Protein AF-A0A1J4JRT0-F1 (afdb_monomer_lite)

Radius of gyration: 19.5 Å; chains: 1; bounding box: 43×26×60 Å

Secondary structure (DSSP, 8-state):
-HHHHHHTT-HHHHHHHHHTT----TTHHHHHHHHT-HHHHHHHHTSTT---TTHHHHHHHTT-HHHHHHHHHHTTT---TTHHHHHHHTT-HHHHHHHHHHHHHSHHHHHHHHHHHHHTTTTTHHHHHHHHHHHTT-HHHHHHHHHTTTTS-TT---TTHHHHHHTT--

Structure (mmCIF, N/CA/C/O backbone):
data_AF-A0A1J4JRT0-F1
#
_entry.id   AF-A0A1J4JRT0-F1
#
loop_
_atom_site.group_PDB
_atom_site.id
_atom_site.type_symbol
_atom_site.label_atom_id
_atom_site.label_alt_id
_atom_site.label_comp_id
_atom_site.label_asym_id
_atom_site.label_entity_id
_atom_site.label_seq_id
_atom_site.pdbx_PDB_ins_code
_atom_site.Cartn_x
_atom_site.Cartn_y
_atom_site.Cartn_z
_atom_site.occupancy
_atom_site.B_iso_or_equiv
_atom_site.auth_seq_id
_atom_site.auth_comp_id
_atom_site.auth_asym_id
_atom_site.auth_atom_id
_atom_site.pdbx_PDB_model_num
ATOM 1 N N . MET A 1 1 ? -19.540 -7.928 8.226 1.00 87.88 1 MET A N 1
ATOM 2 C CA . MET A 1 1 ? -20.311 -6.649 8.243 1.00 87.88 1 MET A CA 1
ATOM 3 C C . MET A 1 1 ? -19.375 -5.465 8.417 1.00 87.88 1 MET A C 1
ATOM 5 O O . MET A 1 1 ? -19.475 -4.514 7.651 1.00 87.88 1 MET A O 1
ATOM 9 N N . ILE A 1 2 ? -18.445 -5.535 9.372 1.00 96.19 2 ILE A N 1
ATOM 10 C CA . ILE A 1 2 ? -17.423 -4.501 9.560 1.00 96.19 2 ILE A CA 1
ATOM 11 C C . ILE A 1 2 ? -16.468 -4.390 8.363 1.00 96.19 2 ILE A C 1
ATOM 13 O O . ILE A 1 2 ? -16.067 -3.291 8.002 1.00 96.19 2 ILE A O 1
ATOM 17 N N . GLU A 1 3 ? -16.203 -5.496 7.667 1.00 96.06 3 GLU A N 1
ATOM 18 C CA . GLU A 1 3 ? -15.418 -5.525 6.430 1.00 96.06 3 GLU A CA 1
ATOM 19 C C . GLU A 1 3 ? -16.103 -4.751 5.303 1.00 96.06 3 GLU A C 1
ATOM 21 O O . GLU A 1 3 ? -15.441 -4.034 4.569 1.00 96.06 3 GLU A O 1
ATOM 26 N N . TYR A 1 4 ? -17.432 -4.829 5.189 1.00 96.19 4 TYR A N 1
ATOM 27 C CA . TYR A 1 4 ? -18.165 -4.019 4.213 1.00 96.19 4 TYR A CA 1
ATOM 28 C C . TYR A 1 4 ? -18.082 -2.534 4.561 1.00 96.19 4 TYR A C 1
ATOM 30 O O . TYR A 1 4 ? -17.840 -1.716 3.680 1.00 96.19 4 TYR A O 1
ATOM 38 N N . ALA A 1 5 ? -18.225 -2.181 5.842 1.00 97.44 5 ALA A N 1
ATOM 39 C CA . ALA A 1 5 ? -18.045 -0.800 6.275 1.00 97.44 5 ALA A CA 1
ATOM 40 C C . ALA A 1 5 ? -16.628 -0.291 5.954 1.00 97.44 5 ALA A C 1
ATOM 42 O O . ALA A 1 5 ? -16.490 0.827 5.466 1.00 97.44 5 ALA A O 1
ATOM 43 N N . ALA A 1 6 ? -15.601 -1.124 6.151 1.00 97.81 6 ALA A N 1
ATOM 44 C CA . ALA A 1 6 ? -14.224 -0.815 5.777 1.00 97.81 6 ALA A CA 1
ATOM 45 C C .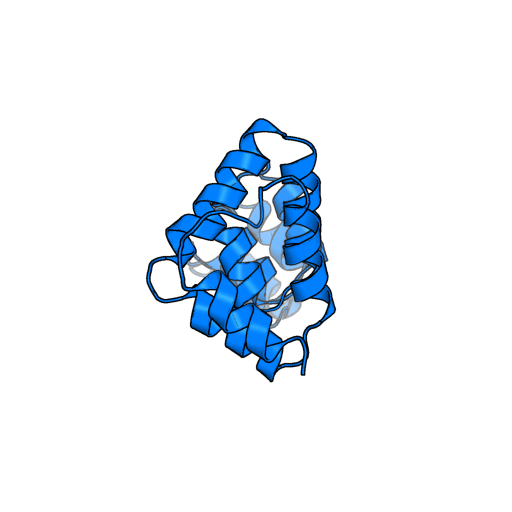 ALA A 1 6 ? -14.057 -0.643 4.259 1.00 97.81 6 ALA A C 1
ATOM 47 O O . ALA A 1 6 ? -13.533 0.376 3.818 1.00 97.81 6 ALA A O 1
ATOM 48 N N . PHE A 1 7 ? -14.563 -1.590 3.464 1.00 97.75 7 PHE A N 1
ATOM 49 C CA . PHE A 1 7 ? -14.465 -1.581 2.002 1.00 97.75 7 PHE A CA 1
ATOM 50 C C . PHE A 1 7 ? -15.148 -0.368 1.368 1.00 97.75 7 PHE A C 1
ATOM 52 O O . PHE A 1 7 ? -14.639 0.207 0.416 1.00 97.75 7 PHE A O 1
ATOM 59 N N . TYR A 1 8 ? -16.299 0.043 1.897 1.00 97.62 8 TYR A N 1
ATOM 60 C CA . TYR A 1 8 ? -17.010 1.227 1.414 1.00 97.62 8 TYR A CA 1
ATOM 61 C C . TYR A 1 8 ? -16.541 2.528 2.083 1.00 97.62 8 TYR A C 1
ATOM 63 O O . TYR A 1 8 ? -17.127 3.580 1.838 1.00 97.62 8 TYR A O 1
ATOM 71 N N . GLY A 1 9 ? -15.527 2.483 2.956 1.00 97.00 9 GLY A N 1
ATOM 72 C CA . GLY A 1 9 ? -15.027 3.662 3.667 1.00 97.00 9 GLY A CA 1
ATOM 73 C C . GLY A 1 9 ? -16.050 4.304 4.616 1.00 97.00 9 GLY A C 1
ATOM 74 O O . GLY A 1 9 ? -15.932 5.484 4.949 1.00 97.00 9 GLY A O 1
ATOM 75 N N . SER A 1 10 ? -17.067 3.552 5.051 1.00 97.75 10 SER A N 1
ATOM 76 C CA . SER A 1 10 ? -18.156 4.031 5.905 1.00 97.75 10 SER A CA 1
ATOM 77 C C . SER A 1 10 ? -17.707 4.136 7.362 1.00 97.75 10 SER A C 1
ATOM 79 O O . SER A 1 10 ? -17.982 3.269 8.195 1.00 97.75 10 SER A O 1
ATOM 81 N N . ILE A 1 11 ? -17.002 5.222 7.676 1.00 98.06 11 ILE A N 1
ATOM 82 C CA . ILE A 1 11 ? -16.363 5.428 8.980 1.00 98.06 11 ILE A CA 1
ATOM 83 C C . ILE A 1 11 ? -17.338 5.360 10.164 1.00 98.06 11 ILE A C 1
ATOM 85 O O . ILE A 1 11 ? -17.006 4.776 11.190 1.00 98.06 11 ILE A O 1
ATOM 89 N N . ASN A 1 12 ? -18.557 5.890 10.034 1.00 98.06 12 ASN A N 1
ATOM 90 C CA . ASN A 1 12 ? -19.529 5.900 11.135 1.00 98.06 12 ASN A CA 1
ATOM 91 C C . ASN A 1 12 ? -20.026 4.487 11.473 1.00 98.06 12 ASN A C 1
ATOM 93 O O . ASN A 1 12 ? -20.074 4.109 12.644 1.00 98.06 12 ASN A O 1
ATOM 97 N N . ILE A 1 13 ? -20.346 3.687 10.449 1.00 97.69 13 ILE A N 1
ATOM 98 C CA . ILE A 1 13 ? -20.752 2.287 10.629 1.00 97.69 13 ILE A CA 1
ATOM 99 C C . ILE A 1 13 ? -19.565 1.473 11.146 1.00 97.69 13 ILE A C 1
ATOM 101 O O . ILE A 1 13 ? -19.722 0.668 12.064 1.00 97.69 13 ILE A O 1
ATOM 105 N N . PHE A 1 14 ? -18.370 1.716 10.602 1.00 97.88 14 PHE A N 1
ATOM 106 C CA . PHE A 1 14 ? -17.152 1.053 11.047 1.00 97.88 14 PHE A CA 1
ATOM 107 C C . PHE A 1 14 ? -16.885 1.320 12.531 1.00 97.88 14 PHE A C 1
ATOM 109 O O . PHE A 1 14 ? -16.751 0.366 13.286 1.00 97.88 14 PHE A O 1
ATOM 116 N N . LYS A 1 15 ? -16.893 2.586 12.974 1.00 97.81 15 LYS A N 1
ATOM 117 C CA . LYS A 1 15 ? -16.716 2.973 14.385 1.00 97.81 15 LYS A CA 1
ATOM 118 C C . LYS A 1 15 ? -17.757 2.329 15.294 1.00 97.81 15 LYS A C 1
ATOM 120 O O . LYS A 1 15 ? -17.391 1.800 16.339 1.00 97.81 15 LYS A O 1
ATOM 125 N N . PHE A 1 16 ? -19.032 2.335 14.895 1.00 97.56 16 PHE A N 1
ATOM 126 C CA . PHE A 1 16 ? -20.091 1.678 15.662 1.00 97.56 16 PHE A CA 1
ATOM 127 C C . PHE A 1 16 ? -19.792 0.186 15.862 1.00 97.56 16 PHE A C 1
ATOM 129 O O . PHE A 1 16 ? -19.818 -0.302 16.988 1.00 97.56 16 PHE A O 1
ATOM 136 N N . LEU A 1 17 ? -19.446 -0.537 14.794 1.00 96.56 17 LEU A N 1
ATOM 137 C CA . LEU A 1 17 ? -19.114 -1.963 14.875 1.00 96.56 17 LEU A CA 1
ATOM 138 C C . LEU A 1 17 ? -17.812 -2.211 15.655 1.00 96.56 17 LEU A C 1
ATOM 140 O O . LEU A 1 17 ? -17.743 -3.143 16.455 1.00 96.56 17 LEU A O 1
ATOM 144 N N . TRP A 1 18 ? -16.805 -1.359 15.461 1.00 94.94 18 TRP A N 1
ATOM 145 C CA . TRP A 1 18 ? -15.501 -1.429 16.121 1.00 94.94 18 TRP A CA 1
ATOM 146 C C . TRP A 1 18 ? -15.620 -1.286 17.642 1.00 94.94 18 TRP A C 1
ATOM 148 O O . TRP A 1 18 ? -15.086 -2.112 18.378 1.00 94.94 18 TRP A O 1
ATOM 158 N N . LEU A 1 19 ? -16.387 -0.298 18.119 1.00 95.25 19 LEU A N 1
ATOM 159 C CA . LEU A 1 19 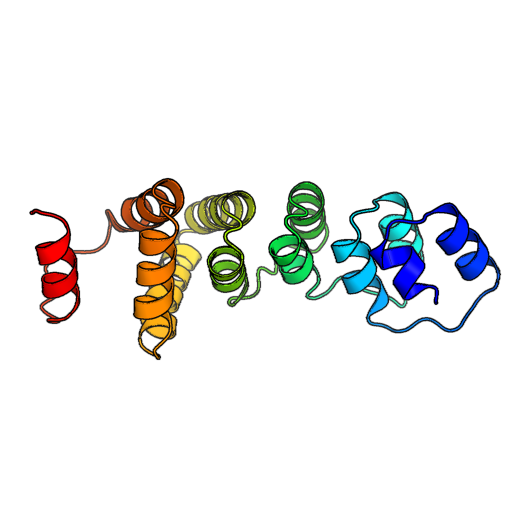? -16.635 -0.073 19.550 1.00 95.25 19 LEU A CA 1
ATOM 160 C C . LEU A 1 19 ? -17.433 -1.208 20.205 1.00 95.25 19 LEU A C 1
ATOM 162 O O . LEU A 1 19 ? -17.266 -1.471 21.393 1.00 95.25 19 LEU A O 1
ATOM 166 N N . ASN A 1 20 ? -18.266 -1.908 19.433 1.00 95.50 20 ASN A N 1
ATOM 167 C CA . ASN A 1 20 ? -19.022 -3.068 19.906 1.00 95.50 20 ASN A CA 1
ATOM 168 C C . ASN A 1 20 ? -18.203 -4.375 19.906 1.00 95.50 20 ASN A C 1
ATOM 170 O O . ASN A 1 20 ? -18.770 -5.440 20.140 1.00 95.50 20 ASN A O 1
ATOM 174 N N . ASN A 1 21 ? -16.885 -4.321 19.664 1.00 90.75 21 ASN A N 1
ATOM 175 C CA . ASN A 1 21 ? -15.975 -5.474 19.699 1.00 90.75 21 ASN A CA 1
ATOM 176 C C . ASN A 1 21 ? -16.456 -6.669 18.859 1.00 90.75 21 ASN A C 1
ATOM 178 O O . ASN A 1 21 ? -16.284 -7.826 19.249 1.00 90.75 21 ASN A O 1
ATOM 182 N N . VAL A 1 22 ? -17.063 -6.397 17.699 1.00 93.88 22 VAL A N 1
ATOM 183 C CA . VAL A 1 22 ? -17.479 -7.468 16.789 1.00 93.88 22 VAL A CA 1
ATOM 184 C C . VAL A 1 22 ? -16.274 -8.310 16.371 1.00 93.88 22 VAL A C 1
ATOM 186 O O . VAL A 1 22 ? -15.138 -7.829 16.319 1.00 93.88 22 VAL A O 1
ATOM 189 N N . GLN A 1 23 ? -16.520 -9.577 16.047 1.00 91.00 23 GLN A N 1
ATOM 190 C CA . GLN A 1 23 ? -15.475 -10.445 15.526 1.00 91.00 23 GLN A CA 1
ATOM 191 C C . GLN A 1 23 ? -14.909 -9.853 14.227 1.00 91.00 23 GLN A C 1
ATOM 193 O O . GLN A 1 23 ? -15.656 -9.544 13.299 1.00 91.00 23 GLN A O 1
ATOM 198 N N . ILE A 1 24 ? -13.586 -9.701 14.178 1.00 90.88 24 ILE A N 1
ATOM 199 C CA . ILE A 1 24 ? -12.857 -9.181 13.020 1.00 90.88 24 ILE A CA 1
ATOM 200 C C . ILE A 1 24 ? -11.991 -10.275 12.405 1.00 90.88 24 ILE A C 1
ATOM 202 O O . ILE A 1 24 ? -11.384 -11.081 13.111 1.00 90.88 24 ILE A O 1
ATOM 206 N N . ASN A 1 25 ? -11.923 -10.286 11.078 1.00 89.81 25 ASN A N 1
ATOM 207 C CA . ASN A 1 25 ? -11.018 -11.144 10.324 1.00 89.81 25 ASN A CA 1
ATOM 208 C C . ASN A 1 25 ? -9.623 -10.498 10.227 1.00 89.81 25 ASN A C 1
ATOM 210 O O . ASN A 1 25 ? -9.511 -9.280 10.094 1.00 89.81 25 ASN A O 1
ATOM 214 N N . THR A 1 26 ? -8.559 -11.302 10.206 1.00 90.19 26 THR A N 1
ATOM 215 C CA . THR A 1 26 ? -7.184 -10.834 9.954 1.00 90.19 26 THR A CA 1
ATOM 216 C C . THR A 1 26 ? -7.007 -10.173 8.585 1.00 90.19 26 THR A C 1
ATOM 218 O O . THR A 1 26 ? -6.068 -9.414 8.394 1.00 90.19 26 THR A O 1
ATOM 221 N N . ARG A 1 27 ? -7.929 -10.391 7.637 1.00 91.75 27 ARG A N 1
ATOM 222 C CA . ARG A 1 27 ? -7.957 -9.722 6.324 1.00 91.75 27 ARG A CA 1
ATOM 223 C C . ARG A 1 27 ? -8.485 -8.286 6.351 1.00 91.75 27 ARG A C 1
ATOM 225 O O . ARG A 1 27 ? -8.444 -7.624 5.316 1.00 91.75 27 ARG A O 1
ATOM 232 N N . ILE A 1 28 ? -8.989 -7.794 7.486 1.00 95.81 28 ILE A N 1
ATOM 233 C CA . ILE A 1 28 ? -9.567 -6.446 7.576 1.00 95.81 28 ILE A CA 1
ATOM 234 C C . ILE A 1 28 ? -8.621 -5.306 7.141 1.00 95.81 28 ILE A C 1
ATOM 236 O O . ILE A 1 28 ? -9.136 -4.378 6.517 1.00 95.81 28 ILE A O 1
ATOM 240 N N . PRO A 1 29 ? -7.282 -5.368 7.342 1.00 95.88 29 PRO A N 1
ATOM 241 C CA . PRO A 1 29 ? -6.363 -4.340 6.848 1.00 95.88 29 PRO A CA 1
ATOM 242 C C . PRO A 1 29 ? -6.417 -4.215 5.321 1.00 95.88 29 PRO A C 1
ATOM 244 O O . PRO A 1 29 ? -6.670 -3.132 4.804 1.00 95.88 29 PRO A O 1
ATOM 247 N N . ASN A 1 30 ? -6.330 -5.336 4.592 1.00 95.06 30 ASN A N 1
ATOM 248 C CA . ASN A 1 30 ? -6.457 -5.356 3.130 1.00 95.06 30 ASN A CA 1
ATOM 249 C C . ASN A 1 30 ? -7.783 -4.739 2.659 1.00 95.06 30 ASN A C 1
ATOM 251 O O . ASN A 1 30 ? -7.816 -3.936 1.729 1.00 95.06 30 ASN A O 1
ATOM 255 N N . VAL A 1 31 ? -8.887 -5.085 3.323 1.00 97.00 31 VAL A N 1
ATOM 256 C CA . VAL A 1 31 ? -10.213 -4.565 2.963 1.00 97.00 31 VAL A CA 1
ATOM 257 C C . VAL A 1 31 ? -10.321 -3.057 3.221 1.00 97.00 31 VAL A C 1
ATOM 259 O O . VAL A 1 31 ? -10.896 -2.336 2.407 1.00 97.00 31 VAL A O 1
ATOM 262 N N . ALA A 1 32 ? -9.747 -2.566 4.320 1.00 97.69 32 ALA A N 1
ATOM 263 C CA . ALA A 1 32 ? -9.707 -1.140 4.630 1.00 97.69 32 ALA A CA 1
ATOM 264 C C . ALA A 1 32 ? -8.837 -0.352 3.643 1.00 97.69 32 ALA A C 1
ATOM 266 O O . ALA A 1 32 ? -9.242 0.726 3.210 1.00 97.69 32 ALA A O 1
ATOM 267 N N . ILE A 1 33 ? -7.695 -0.914 3.229 1.00 97.62 33 ILE A N 1
ATOM 268 C CA . ILE A 1 33 ? -6.853 -0.330 2.181 1.00 97.62 33 ILE A CA 1
ATOM 269 C C . ILE A 1 33 ? -7.626 -0.230 0.867 1.00 97.62 33 ILE A C 1
ATOM 271 O O . ILE A 1 33 ? -7.655 0.846 0.281 1.00 97.62 33 ILE A O 1
ATOM 275 N N . ALA A 1 34 ? -8.331 -1.283 0.440 1.00 97.44 34 ALA A N 1
ATOM 276 C CA . ALA A 1 34 ? -9.181 -1.220 -0.753 1.00 97.44 34 ALA A CA 1
ATOM 277 C C . ALA A 1 34 ? -10.233 -0.091 -0.662 1.00 97.44 34 ALA A C 1
ATOM 279 O O . ALA A 1 34 ? -10.452 0.655 -1.626 1.00 97.44 34 ALA A O 1
ATOM 280 N N . GLY A 1 35 ? -10.838 0.083 0.518 1.00 97.62 35 GLY A N 1
ATOM 281 C CA . GLY A 1 35 ? -11.816 1.141 0.771 1.00 97.62 35 GLY A CA 1
ATOM 282 C C . GLY A 1 35 ? -11.244 2.556 0.825 1.00 97.62 35 GLY A C 1
ATOM 283 O O . GLY A 1 35 ? -11.948 3.507 0.492 1.00 97.62 35 GLY A O 1
ATOM 284 N N . GLY A 1 36 ? -9.962 2.709 1.153 1.00 97.38 36 GLY A N 1
ATOM 285 C CA . GLY A 1 36 ? -9.243 3.973 1.003 1.00 97.38 36 GLY A CA 1
ATOM 286 C C . GLY A 1 36 ? -9.493 5.012 2.101 1.00 97.38 36 GLY A C 1
ATOM 287 O O . GLY A 1 36 ? -9.166 6.179 1.905 1.00 97.38 36 GLY A O 1
ATOM 288 N N . ASN A 1 37 ? -10.092 4.638 3.236 1.00 98.12 37 ASN A N 1
ATOM 289 C CA . ASN A 1 37 ? -10.374 5.576 4.327 1.00 98.12 37 ASN A CA 1
ATOM 290 C C . ASN A 1 37 ? -9.250 5.556 5.381 1.00 98.12 37 ASN A C 1
ATOM 292 O O . ASN A 1 37 ? -9.150 4.610 6.162 1.00 98.12 37 ASN A O 1
ATOM 296 N N . TYR A 1 38 ? -8.446 6.624 5.431 1.00 96.50 38 TYR A N 1
ATOM 297 C CA . TYR A 1 38 ? -7.324 6.782 6.371 1.00 96.50 38 TYR A CA 1
ATOM 298 C C . TYR A 1 38 ? -7.717 6.632 7.840 1.00 96.50 38 TYR A C 1
ATOM 300 O O . TYR A 1 38 ? -6.989 6.029 8.622 1.00 96.50 38 TYR A O 1
ATOM 308 N N . GLU A 1 39 ? -8.882 7.140 8.233 1.00 97.38 39 GLU A N 1
ATOM 309 C CA . GLU A 1 39 ? -9.316 7.047 9.623 1.00 97.38 39 GLU A CA 1
ATOM 310 C C . GLU A 1 39 ? -9.629 5.596 10.015 1.00 97.38 39 GLU A C 1
ATOM 312 O O . GLU A 1 39 ? -9.258 5.153 11.100 1.00 97.38 39 GLU A O 1
ATOM 317 N N . ILE A 1 40 ? -10.244 4.821 9.113 1.00 97.75 40 ILE A N 1
ATOM 318 C CA . ILE A 1 40 ? -10.444 3.376 9.310 1.00 97.75 40 ILE A CA 1
ATOM 319 C C . ILE A 1 40 ? -9.094 2.658 9.425 1.00 97.75 40 ILE A C 1
ATOM 321 O O . ILE A 1 40 ? -8.940 1.776 10.268 1.00 97.75 40 ILE A O 1
ATOM 325 N N . ILE A 1 41 ? -8.117 3.041 8.606 1.00 96.88 41 ILE A N 1
ATOM 326 C CA . ILE A 1 41 ? -6.779 2.441 8.597 1.00 96.88 41 ILE A CA 1
ATOM 327 C C . ILE A 1 41 ? -6.076 2.684 9.931 1.00 96.88 41 ILE A C 1
ATOM 329 O O . ILE A 1 41 ? -5.691 1.719 10.585 1.00 96.88 41 ILE A O 1
ATOM 333 N N . HIS A 1 42 ? -6.036 3.926 10.413 1.00 95.00 42 HIS A N 1
ATOM 334 C CA . HIS A 1 42 ? -5.433 4.247 11.709 1.00 95.00 42 HIS A CA 1
ATOM 335 C C . HIS A 1 42 ? -6.166 3.600 12.894 1.00 95.00 42 HIS A C 1
ATOM 337 O O . HIS A 1 42 ? -5.537 3.187 13.872 1.00 95.00 42 HIS A O 1
ATOM 343 N N . LEU A 1 43 ? -7.496 3.448 12.818 1.00 96.12 43 LEU A N 1
ATOM 344 C CA . LEU A 1 43 ? -8.245 2.676 13.815 1.00 96.12 43 LEU A CA 1
ATOM 345 C C . LEU A 1 43 ? -7.790 1.212 13.845 1.00 96.12 43 LEU A C 1
ATOM 347 O O . LEU A 1 43 ? -7.597 0.658 14.927 1.00 96.12 43 LEU A O 1
ATOM 351 N N . ILE A 1 44 ? -7.585 0.594 12.681 1.00 95.31 44 ILE A N 1
ATOM 352 C CA . ILE A 1 44 ? -7.088 -0.783 12.576 1.00 95.31 44 ILE A CA 1
ATOM 353 C C . ILE A 1 44 ? -5.647 -0.886 13.095 1.00 95.31 44 ILE A C 1
ATOM 355 O O . ILE A 1 44 ? -5.366 -1.788 13.883 1.00 95.31 44 ILE A O 1
ATOM 359 N N . GLU A 1 45 ? -4.768 0.052 12.734 1.00 92.62 45 GLU A N 1
ATOM 360 C CA . GLU A 1 45 ? -3.365 0.109 13.183 1.00 92.62 45 GLU A CA 1
ATOM 361 C C . GLU A 1 45 ? -3.223 0.228 14.699 1.00 92.62 45 GLU A C 1
ATOM 363 O O . GLU A 1 45 ? -2.312 -0.353 15.289 1.00 92.62 45 GLU A O 1
ATOM 368 N N . SER A 1 46 ? -4.158 0.918 15.360 1.00 91.94 46 SER A N 1
ATOM 369 C CA . SER A 1 46 ? -4.170 1.008 16.825 1.00 91.94 46 SER A CA 1
ATOM 370 C C . SER A 1 46 ? -4.268 -0.367 17.513 1.00 91.94 46 SER A C 1
ATOM 372 O O . SER A 1 46 ? -3.895 -0.518 18.682 1.00 91.94 46 SER A O 1
ATOM 374 N N . LYS A 1 47 ? -4.726 -1.401 16.791 1.00 90.12 47 LYS A N 1
ATOM 375 C CA . LYS A 1 47 ? -4.842 -2.774 17.279 1.00 90.12 47 LYS A CA 1
ATOM 376 C C . LYS A 1 47 ? -3.615 -3.603 16.887 1.00 90.12 47 LYS A C 1
ATOM 378 O O . LYS A 1 47 ? -3.585 -4.232 15.836 1.00 90.12 47 LYS A O 1
ATOM 383 N N . LYS A 1 48 ? -2.656 -3.717 17.815 1.00 82.50 48 LYS A N 1
ATOM 384 C CA . LYS A 1 48 ? -1.350 -4.405 17.646 1.00 82.50 48 LYS A CA 1
ATOM 385 C C . LYS A 1 48 ? -1.383 -5.847 17.109 1.00 82.50 48 LYS A C 1
ATOM 387 O O . LYS A 1 48 ? -0.348 -6.362 16.710 1.00 82.50 48 LYS A O 1
ATOM 392 N N . THR A 1 49 ? -2.525 -6.532 17.158 1.00 86.00 49 THR A N 1
ATOM 393 C CA . THR A 1 49 ? -2.674 -7.909 16.654 1.00 86.00 49 THR A CA 1
ATOM 394 C C . THR A 1 49 ? -2.901 -7.982 15.142 1.00 86.00 49 THR A C 1
ATOM 396 O O . THR A 1 49 ? -3.033 -9.081 14.611 1.00 86.00 49 THR A O 1
ATOM 399 N N . LEU A 1 50 ? -3.042 -6.842 14.465 1.00 89.56 50 LEU A N 1
ATOM 400 C CA . LEU A 1 50 ? -3.239 -6.743 13.023 1.00 89.56 50 LEU A CA 1
ATOM 401 C C . LEU A 1 50 ? -2.012 -6.077 12.401 1.00 89.56 50 LEU A C 1
ATOM 403 O O . LEU A 1 50 ? -1.473 -5.131 12.968 1.00 89.56 50 LEU A O 1
ATOM 407 N N . ASN A 1 51 ? -1.592 -6.567 11.239 1.00 87.56 51 ASN A N 1
ATOM 408 C CA . ASN A 1 51 ? -0.506 -5.996 10.453 1.00 87.56 51 ASN A CA 1
ATOM 409 C C . ASN A 1 51 ? -0.983 -5.690 9.029 1.00 87.56 51 ASN A C 1
ATOM 411 O O . ASN A 1 51 ? -2.011 -6.195 8.573 1.00 87.56 51 ASN A O 1
ATOM 415 N N . PHE A 1 52 ? -0.235 -4.835 8.339 1.00 90.88 52 PHE A N 1
ATOM 416 C CA . PHE A 1 52 ? -0.526 -4.422 6.966 1.00 90.88 52 PHE A CA 1
ATOM 417 C C . PHE A 1 52 ? 0.341 -5.165 5.940 1.00 90.88 52 PHE A C 1
ATOM 419 O O . PHE A 1 52 ? 0.442 -4.756 4.782 1.00 90.88 52 PHE A O 1
ATOM 426 N N . ASP A 1 53 ? 0.922 -6.297 6.337 1.00 84.75 53 ASP A N 1
ATOM 427 C CA . ASP A 1 53 ? 1.754 -7.128 5.474 1.00 84.75 53 ASP A CA 1
ATOM 428 C C . ASP A 1 53 ? 0.966 -7.550 4.223 1.00 84.75 53 ASP A C 1
ATOM 430 O O . ASP A 1 53 ? -0.184 -7.999 4.289 1.00 84.75 53 ASP A O 1
ATOM 434 N N . GLY A 1 54 ? 1.572 -7.357 3.051 1.00 82.44 54 GLY A N 1
ATOM 435 C CA . GLY A 1 54 ? 0.939 -7.646 1.762 1.00 82.44 54 GLY A CA 1
ATOM 436 C C . GLY A 1 54 ? -0.198 -6.695 1.361 1.00 82.44 54 GLY A C 1
ATOM 437 O O . GLY A 1 54 ? -0.817 -6.908 0.320 1.00 82.44 54 GLY A O 1
ATOM 438 N N . CYS A 1 55 ? -0.477 -5.632 2.127 1.00 91.75 55 CYS A N 1
ATOM 439 C CA . CYS A 1 55 ? -1.510 -4.659 1.762 1.00 91.75 55 CYS A CA 1
ATOM 440 C C . CYS A 1 55 ? -1.081 -3.695 0.647 1.00 91.75 55 CYS A C 1
ATOM 442 O O . CYS A 1 55 ? -1.942 -3.064 0.030 1.00 91.75 55 CYS A O 1
ATOM 444 N N . LEU A 1 56 ? 0.222 -3.610 0.353 1.00 91.56 56 LEU A N 1
ATOM 445 C CA . LEU A 1 56 ? 0.766 -2.761 -0.708 1.00 91.56 56 LEU A CA 1
ATOM 446 C C . LEU A 1 56 ? 0.157 -3.114 -2.075 1.00 91.56 56 LEU A C 1
ATOM 448 O O . LEU A 1 56 ? -0.351 -2.234 -2.764 1.00 91.56 56 LEU A O 1
ATOM 452 N N . ASP A 1 57 ? 0.092 -4.405 -2.417 1.00 92.00 57 ASP A N 1
ATOM 453 C CA . ASP A 1 57 ? -0.543 -4.878 -3.656 1.00 92.00 57 ASP A CA 1
ATOM 454 C C . ASP A 1 57 ? -2.030 -4.500 -3.709 1.00 92.00 57 ASP A C 1
ATOM 456 O O . ASP A 1 57 ? -2.556 -4.182 -4.772 1.00 92.00 57 ASP A O 1
ATOM 460 N N . THR A 1 58 ? -2.727 -4.495 -2.571 1.00 94.69 58 THR A N 1
ATOM 461 C CA . THR A 1 58 ? -4.132 -4.068 -2.520 1.00 94.69 58 THR A CA 1
ATOM 462 C C . THR A 1 58 ? -4.272 -2.571 -2.788 1.00 94.69 58 THR A C 1
ATOM 464 O O . THR A 1 58 ? -5.166 -2.173 -3.535 1.00 94.69 58 THR A O 1
ATOM 467 N N . ALA A 1 59 ? -3.369 -1.738 -2.263 1.00 95.75 59 ALA A N 1
ATOM 468 C CA . ALA A 1 59 ? -3.343 -0.313 -2.593 1.00 95.75 59 ALA A CA 1
ATOM 469 C C . ALA A 1 59 ? -3.111 -0.091 -4.097 1.00 95.75 59 ALA A C 1
ATOM 471 O O . ALA A 1 59 ? -3.804 0.724 -4.708 1.00 95.75 59 ALA A O 1
ATOM 472 N N . VAL A 1 60 ? -2.211 -0.874 -4.708 1.00 94.44 60 VAL A N 1
ATOM 473 C CA . VAL A 1 60 ? -1.955 -0.848 -6.156 1.00 94.44 60 VAL A CA 1
ATOM 474 C C . VAL A 1 60 ? -3.220 -1.191 -6.945 1.00 94.44 60 VAL A C 1
ATOM 476 O O . VAL A 1 60 ? -3.633 -0.394 -7.788 1.00 94.44 60 VAL A O 1
ATOM 479 N N . LYS A 1 61 ? -3.860 -2.327 -6.634 1.00 94.94 61 LYS A N 1
ATOM 480 C CA . LYS A 1 61 ? -5.056 -2.844 -7.329 1.00 94.94 61 LYS A CA 1
ATOM 481 C C . LYS A 1 61 ? -6.239 -1.881 -7.305 1.00 94.94 61 LYS A C 1
ATOM 483 O O . LYS A 1 61 ? -6.988 -1.798 -8.271 1.00 94.94 61 LYS A O 1
ATOM 488 N N . PHE A 1 62 ? -6.414 -1.166 -6.194 1.00 96.62 62 PHE A N 1
ATOM 489 C CA . PHE A 1 62 ? -7.507 -0.210 -6.000 1.00 96.62 62 PHE A CA 1
ATOM 490 C C . PHE A 1 62 ? -7.105 1.243 -6.300 1.00 96.62 62 PHE A C 1
ATOM 492 O O . PHE A 1 62 ? -7.865 2.157 -5.982 1.00 96.62 62 PHE A O 1
ATOM 499 N N . HIS A 1 63 ? -5.926 1.471 -6.894 1.00 95.88 63 HIS A N 1
ATOM 500 C CA . HIS A 1 63 ? -5.390 2.802 -7.212 1.00 95.88 63 HIS A CA 1
ATOM 501 C C . HIS A 1 63 ? -5.371 3.772 -6.023 1.00 95.88 63 HIS A C 1
ATOM 503 O O . HIS A 1 63 ? -5.563 4.981 -6.166 1.00 95.88 63 HIS A O 1
ATOM 509 N N . ARG A 1 64 ? -5.131 3.253 -4.817 1.00 97.12 64 ARG A N 1
ATOM 510 C CA . ARG A 1 64 ? -5.011 4.056 -3.597 1.00 97.12 64 ARG A CA 1
ATOM 511 C C . ARG A 1 64 ? -3.590 4.576 -3.472 1.00 97.12 64 ARG A C 1
ATOM 513 O O . ARG A 1 64 ? -2.851 4.155 -2.595 1.00 97.12 64 ARG A O 1
ATOM 520 N N . ASN A 1 65 ? -3.213 5.460 -4.384 1.00 95.50 65 ASN A N 1
ATOM 521 C CA . ASN A 1 65 ? -1.845 5.951 -4.542 1.00 95.50 65 ASN A CA 1
ATOM 522 C C . ASN A 1 65 ? -1.284 6.595 -3.266 1.00 95.50 65 ASN A C 1
ATOM 524 O O . ASN A 1 65 ? -0.152 6.308 -2.893 1.00 95.50 65 ASN A O 1
ATOM 528 N N . ASP A 1 66 ? -2.097 7.367 -2.547 1.00 95.12 66 ASP A N 1
ATOM 529 C CA . ASP A 1 66 ? -1.680 7.973 -1.278 1.00 95.12 66 ASP A CA 1
ATOM 530 C C . ASP A 1 66 ? -1.396 6.900 -0.215 1.00 95.12 66 ASP A C 1
ATOM 532 O O . ASP A 1 66 ? -0.403 6.964 0.510 1.00 95.12 66 ASP A O 1
ATOM 536 N N . LEU A 1 67 ? -2.236 5.858 -0.164 1.00 95.06 67 LEU A N 1
ATOM 537 C CA . LEU A 1 67 ? -2.042 4.724 0.738 1.00 95.06 67 LEU A CA 1
ATOM 538 C C . LEU A 1 67 ? -0.895 3.822 0.309 1.00 95.06 67 LEU A C 1
ATOM 540 O O . LEU A 1 67 ? -0.236 3.249 1.165 1.00 95.06 67 LEU A O 1
ATOM 544 N N . PHE A 1 68 ? -0.643 3.700 -0.991 1.00 94.00 68 PHE A N 1
ATOM 545 C CA . PHE A 1 68 ? 0.536 3.022 -1.504 1.00 94.00 68 PHE A CA 1
ATOM 546 C C . PHE A 1 68 ? 1.797 3.701 -0.959 1.00 94.00 68 PHE A C 1
ATOM 548 O O . PHE A 1 68 ? 2.613 3.023 -0.342 1.00 94.00 68 PHE A O 1
ATOM 555 N N . THR A 1 69 ? 1.909 5.026 -1.097 1.00 92.31 69 THR A N 1
ATOM 556 C CA . THR A 1 69 ? 3.039 5.800 -0.561 1.00 92.31 69 THR A CA 1
ATOM 557 C C . THR A 1 69 ? 3.140 5.655 0.957 1.00 92.31 69 THR A C 1
ATOM 559 O O . THR A 1 69 ? 4.199 5.316 1.473 1.00 92.31 69 THR A O 1
ATOM 562 N N . TYR A 1 70 ? 2.023 5.808 1.671 1.00 92.88 70 TYR A N 1
ATOM 563 C CA . TYR A 1 70 ? 1.983 5.663 3.126 1.00 92.88 70 TYR A CA 1
ATOM 564 C C . TYR A 1 70 ? 2.454 4.283 3.606 1.00 92.88 70 TYR A C 1
ATOM 566 O O . TYR A 1 70 ? 3.305 4.184 4.491 1.00 92.88 70 TYR A O 1
ATOM 574 N N . LEU A 1 71 ? 1.908 3.209 3.026 1.00 90.81 71 LEU A N 1
ATOM 575 C CA . LEU A 1 71 ? 2.263 1.837 3.388 1.00 90.81 71 LEU A CA 1
ATOM 576 C C . LEU A 1 71 ? 3.735 1.562 3.099 1.00 90.81 71 LEU A C 1
ATOM 578 O O . LEU A 1 71 ? 4.417 0.920 3.893 1.00 90.81 71 LEU A O 1
ATOM 582 N N . TYR A 1 72 ? 4.207 2.059 1.963 1.00 87.38 72 TYR A N 1
ATOM 583 C CA . TYR A 1 72 ? 5.577 1.900 1.529 1.00 87.38 72 TYR A CA 1
ATOM 584 C C . TYR A 1 72 ? 6.580 2.542 2.496 1.00 87.38 72 TYR A C 1
ATOM 586 O O . TYR A 1 72 ? 7.539 1.889 2.909 1.00 87.38 72 TYR A O 1
ATOM 594 N N . GLU A 1 73 ? 6.318 3.785 2.904 1.00 87.31 73 GLU A N 1
ATOM 595 C CA . GLU A 1 73 ? 7.162 4.541 3.836 1.00 87.31 73 GLU A CA 1
ATOM 596 C C . GLU A 1 73 ? 7.092 3.998 5.271 1.00 87.31 73 GLU A C 1
ATOM 598 O O . GLU A 1 73 ? 8.080 4.041 6.002 1.00 87.31 73 GLU A O 1
ATOM 603 N N . THR A 1 74 ? 5.933 3.476 5.684 1.00 86.94 74 THR A N 1
ATOM 604 C CA . THR A 1 74 ? 5.683 3.066 7.078 1.00 86.94 74 THR A CA 1
ATOM 605 C C . THR A 1 74 ? 6.146 1.639 7.378 1.00 86.94 74 THR A C 1
ATOM 607 O O . THR A 1 74 ? 6.642 1.376 8.472 1.00 86.94 74 THR A O 1
ATOM 610 N N . TYR A 1 75 ? 5.994 0.708 6.429 1.00 80.44 75 TYR A N 1
ATOM 611 C CA . TYR A 1 75 ? 6.213 -0.734 6.641 1.00 80.44 75 TYR A CA 1
ATOM 612 C C . TYR A 1 75 ? 7.488 -1.266 5.958 1.00 80.44 75 TYR A C 1
ATOM 614 O O . TYR A 1 75 ? 7.585 -2.441 5.608 1.00 80.44 75 TYR A O 1
ATOM 622 N N . ASP A 1 76 ? 8.486 -0.391 5.824 1.00 60.47 76 ASP A N 1
ATOM 623 C CA . ASP A 1 76 ? 9.880 -0.706 5.491 1.00 60.47 76 ASP A CA 1
ATOM 624 C C . ASP A 1 76 ? 10.133 -1.328 4.107 1.00 60.47 76 ASP A C 1
ATOM 626 O O . ASP A 1 76 ? 10.850 -2.318 3.968 1.00 60.47 76 ASP A O 1
ATOM 630 N N . HIS A 1 77 ? 9.578 -0.716 3.054 1.00 65.00 77 HIS A N 1
ATOM 631 C CA . HIS A 1 77 ? 9.996 -0.940 1.660 1.00 65.00 77 HIS A CA 1
ATOM 632 C C . HIS A 1 77 ? 10.011 -2.405 1.186 1.00 65.00 77 HIS A C 1
ATOM 634 O O . HIS A 1 77 ? 10.660 -2.708 0.182 1.00 65.00 77 HIS A O 1
ATOM 640 N N . GLN A 1 78 ? 9.303 -3.327 1.849 1.00 64.38 78 GLN A N 1
ATOM 641 C CA . GLN A 1 78 ? 9.186 -4.717 1.403 1.00 64.38 78 GLN A CA 1
ATOM 642 C C . GLN A 1 78 ? 8.245 -4.790 0.195 1.00 64.38 78 GLN A C 1
ATOM 644 O O . GLN A 1 78 ? 7.147 -5.343 0.250 1.00 64.38 78 GLN A O 1
ATOM 649 N N . ILE A 1 79 ? 8.678 -4.189 -0.915 1.00 67.12 79 ILE A N 1
ATOM 650 C CA . ILE A 1 79 ? 8.094 -4.391 -2.231 1.00 67.12 79 ILE A CA 1
ATOM 651 C C . ILE A 1 79 ? 8.210 -5.882 -2.481 1.00 67.12 79 ILE A C 1
ATOM 653 O O . ILE A 1 79 ? 9.314 -6.429 -2.561 1.00 67.12 79 ILE A O 1
ATOM 657 N N . CYS A 1 80 ? 7.068 -6.552 -2.576 1.00 71.19 80 CYS A N 1
ATOM 658 C CA . CYS A 1 80 ? 7.088 -7.928 -3.009 1.00 71.19 80 CYS A CA 1
ATOM 659 C C . CYS A 1 80 ? 7.638 -7.949 -4.436 1.00 71.19 80 CYS A C 1
ATOM 661 O O . CYS A 1 80 ? 7.282 -7.101 -5.254 1.00 71.19 80 CYS A O 1
ATOM 663 N N . ASP A 1 81 ? 8.459 -8.940 -4.774 1.00 70.56 81 ASP A N 1
ATOM 664 C CA . ASP A 1 81 ? 8.950 -9.113 -6.146 1.00 70.56 81 ASP A CA 1
ATOM 665 C C . ASP A 1 81 ? 7.805 -9.148 -7.182 1.00 70.56 81 ASP A C 1
ATOM 667 O O . ASP A 1 81 ? 8.020 -8.879 -8.363 1.00 70.56 81 ASP A O 1
ATOM 671 N N . THR A 1 82 ? 6.578 -9.460 -6.743 1.00 77.56 82 THR A N 1
ATOM 672 C CA . THR A 1 82 ? 5.362 -9.468 -7.559 1.00 77.56 82 THR A CA 1
ATOM 673 C C . THR A 1 82 ? 4.705 -8.095 -7.734 1.00 77.56 82 THR A C 1
ATOM 675 O O . THR A 1 82 ? 3.990 -7.902 -8.715 1.00 77.56 82 THR A O 1
ATOM 678 N N . THR A 1 83 ? 4.935 -7.123 -6.846 1.00 82.81 83 THR A N 1
ATOM 679 C CA . THR A 1 83 ? 4.253 -5.814 -6.854 1.00 82.81 83 THR A CA 1
ATOM 680 C C . THR A 1 83 ? 4.408 -5.041 -8.177 1.00 82.81 83 THR A C 1
ATOM 682 O O . THR A 1 83 ? 3.407 -4.496 -8.648 1.00 82.81 83 THR A O 1
ATOM 685 N N . PRO A 1 84 ? 5.575 -5.018 -8.861 1.00 81.19 84 PRO A N 1
ATOM 686 C CA . PRO A 1 84 ? 5.686 -4.404 -10.189 1.00 81.19 84 PRO A CA 1
ATOM 687 C C . PRO A 1 84 ? 4.733 -5.022 -11.221 1.00 81.19 84 PRO A C 1
ATOM 689 O O . PRO A 1 84 ? 4.129 -4.302 -12.015 1.00 81.19 84 PRO A O 1
ATOM 692 N N . PHE A 1 85 ? 4.554 -6.348 -11.186 1.00 80.12 85 PHE A N 1
ATOM 693 C CA . PHE A 1 85 ? 3.624 -7.051 -12.071 1.00 80.12 85 PHE A CA 1
ATOM 694 C C . PHE A 1 85 ? 2.174 -6.694 -11.747 1.00 80.12 85 PHE A C 1
ATOM 696 O O . PHE A 1 85 ? 1.382 -6.500 -12.663 1.00 80.12 85 PHE A O 1
ATOM 703 N N . VAL A 1 86 ? 1.842 -6.526 -10.464 1.00 85.88 86 VAL A N 1
ATOM 704 C CA . VAL A 1 86 ? 0.515 -6.056 -10.037 1.00 85.88 86 VAL A CA 1
ATOM 705 C C . VAL A 1 86 ? 0.255 -4.631 -10.532 1.00 85.88 86 VAL A C 1
ATOM 707 O O . VAL A 1 86 ? -0.839 -4.340 -11.008 1.00 85.88 86 VAL A O 1
ATOM 710 N N . CYS A 1 87 ? 1.252 -3.741 -10.489 1.00 87.12 87 CYS A N 1
ATOM 711 C CA . CYS A 1 87 ? 1.101 -2.381 -11.020 1.00 87.12 87 CYS A CA 1
ATOM 712 C C . CYS A 1 87 ? 0.782 -2.396 -12.514 1.00 87.12 87 CYS A C 1
ATOM 714 O O . CYS A 1 8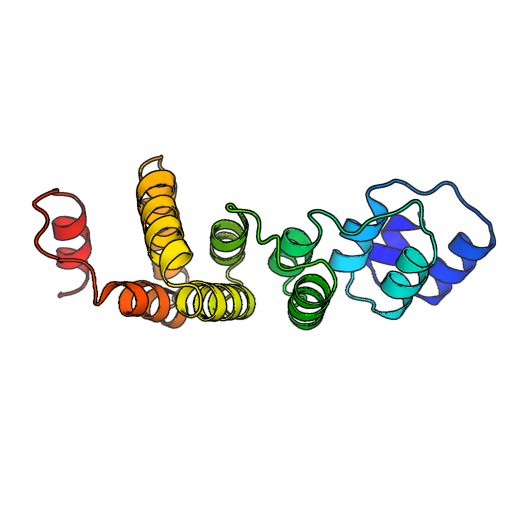7 ? -0.057 -1.633 -12.984 1.00 87.12 87 CYS A O 1
ATOM 716 N N . ILE A 1 88 ? 1.435 -3.293 -13.243 1.00 80.25 88 ILE A N 1
ATOM 717 C CA . ILE A 1 88 ? 1.219 -3.496 -14.667 1.00 80.25 88 ILE A CA 1
ATOM 718 C C . ILE A 1 88 ? -0.178 -4.079 -14.945 1.00 80.25 88 ILE A C 1
ATOM 720 O O . ILE A 1 88 ? -0.906 -3.524 -15.765 1.00 80.25 88 ILE A O 1
ATOM 724 N N . GLU A 1 89 ? -0.559 -5.161 -14.263 1.00 83.88 89 GLU A N 1
ATOM 725 C CA . GLU A 1 89 ? -1.843 -5.856 -14.440 1.00 83.88 89 GLU A CA 1
ATOM 726 C C . GLU A 1 89 ? -3.041 -4.933 -14.177 1.00 83.88 89 GLU A C 1
ATOM 728 O O . GLU A 1 89 ? -4.034 -4.982 -14.899 1.00 83.88 89 GLU A O 1
ATOM 733 N N . TYR A 1 90 ? -2.925 -4.056 -13.177 1.00 86.56 90 TYR A N 1
ATOM 734 C CA . TYR A 1 90 ? -3.973 -3.109 -12.789 1.00 86.56 90 TYR A CA 1
ATOM 735 C C . TYR A 1 90 ? -3.752 -1.709 -13.369 1.00 86.56 90 TYR A C 1
ATOM 737 O O . TYR A 1 90 ? -4.432 -0.768 -12.984 1.00 86.56 90 TYR A O 1
ATOM 745 N N . TYR A 1 91 ? -2.811 -1.542 -14.300 1.00 85.44 91 TYR A N 1
ATOM 746 C CA . TYR A 1 91 ? -2.517 -0.267 -14.960 1.00 85.44 91 TYR A CA 1
ATOM 747 C C . TYR A 1 91 ? -2.235 0.910 -14.003 1.00 85.44 91 TYR A C 1
ATOM 749 O O . TYR A 1 91 ? -2.499 2.072 -14.324 1.00 85.44 91 TYR A O 1
ATOM 757 N N . ASN A 1 92 ? -1.685 0.641 -12.818 1.00 88.50 92 ASN A N 1
ATOM 758 C CA . ASN A 1 92 ? -1.335 1.669 -11.847 1.00 88.50 92 ASN A CA 1
ATOM 759 C C . ASN A 1 92 ? 0.061 2.244 -12.138 1.00 88.50 92 ASN A C 1
ATOM 761 O O . ASN A 1 92 ? 1.065 1.849 -11.542 1.00 88.50 92 ASN A O 1
ATOM 765 N N . ILE A 1 93 ? 0.099 3.206 -13.065 1.00 84.25 93 ILE A N 1
ATOM 766 C CA . ILE A 1 93 ? 1.329 3.866 -13.528 1.00 84.25 93 ILE A CA 1
ATOM 767 C C . ILE A 1 93 ? 2.040 4.590 -12.381 1.00 84.25 93 ILE A C 1
ATOM 769 O O . ILE A 1 93 ? 3.260 4.536 -12.306 1.00 84.25 93 ILE A O 1
ATOM 773 N N . PHE A 1 94 ? 1.293 5.233 -11.477 1.00 89.38 94 PHE A N 1
ATOM 774 C CA . PHE A 1 94 ? 1.865 5.978 -10.351 1.00 89.38 94 PHE A CA 1
ATOM 775 C C . PHE A 1 94 ? 2.662 5.065 -9.415 1.00 89.38 94 PHE A C 1
ATOM 777 O O . PHE A 1 94 ? 3.816 5.345 -9.090 1.00 89.38 94 PHE A O 1
ATOM 784 N N . ALA A 1 95 ? 2.060 3.944 -9.007 1.00 90.00 95 ALA A N 1
ATOM 785 C CA . ALA A 1 95 ? 2.749 2.967 -8.175 1.00 90.00 95 ALA A CA 1
ATOM 786 C C . ALA A 1 95 ? 3.949 2.370 -8.923 1.00 90.00 95 ALA A C 1
ATOM 788 O O . ALA A 1 95 ? 5.043 2.293 -8.366 1.00 90.00 95 ALA A O 1
ATOM 789 N N . PHE A 1 96 ? 3.779 2.037 -10.208 1.00 85.62 96 PHE A N 1
ATOM 790 C CA . PHE A 1 96 ? 4.864 1.517 -11.037 1.00 85.62 96 PHE A CA 1
ATOM 791 C C . PHE A 1 96 ? 6.050 2.488 -11.131 1.00 85.62 96 PHE A C 1
ATOM 793 O O . PHE A 1 96 ? 7.193 2.075 -10.942 1.00 85.62 96 PHE A O 1
ATOM 800 N N . SER A 1 97 ? 5.797 3.779 -11.374 1.00 81.31 97 SER A N 1
ATOM 801 C CA . SER A 1 97 ? 6.846 4.795 -11.479 1.00 81.31 97 SER A CA 1
ATOM 802 C C . SER A 1 97 ? 7.576 5.005 -10.159 1.00 81.31 97 SER A C 1
ATOM 804 O O . SER A 1 97 ? 8.797 5.108 -10.163 1.00 81.31 97 SER A O 1
ATOM 806 N N . ASN A 1 98 ? 6.861 5.013 -9.031 1.00 84.19 98 ASN A N 1
ATOM 807 C CA . ASN A 1 98 ? 7.491 5.159 -7.716 1.00 84.19 98 ASN A CA 1
ATOM 808 C C . ASN A 1 98 ? 8.380 3.958 -7.375 1.00 84.19 98 ASN A C 1
ATOM 810 O O . ASN A 1 98 ? 9.502 4.140 -6.902 1.00 84.19 98 ASN A O 1
ATOM 814 N N . ILE A 1 99 ? 7.921 2.741 -7.686 1.00 81.38 99 ILE A N 1
ATOM 815 C CA . ILE A 1 99 ? 8.732 1.527 -7.529 1.00 81.38 99 ILE A CA 1
ATOM 816 C C . ILE A 1 99 ? 9.975 1.598 -8.415 1.00 81.38 99 ILE A C 1
ATOM 818 O O . ILE A 1 99 ? 11.075 1.301 -7.951 1.00 81.38 99 ILE A O 1
ATOM 822 N N . LEU A 1 100 ? 9.823 2.001 -9.680 1.00 75.25 100 LEU A N 1
ATOM 823 C CA . LEU A 1 100 ? 10.945 2.091 -10.607 1.00 75.25 100 LEU A CA 1
ATOM 824 C C . LEU A 1 100 ? 11.988 3.106 -10.129 1.00 75.25 100 LEU A C 1
ATOM 826 O O . LEU A 1 100 ? 13.168 2.770 -10.101 1.00 75.25 100 LEU A O 1
ATOM 830 N N . SER A 1 101 ? 11.565 4.301 -9.706 1.00 73.81 101 SER A N 1
ATOM 831 C CA . SER A 1 101 ? 12.460 5.333 -9.166 1.00 73.81 101 SER A CA 1
ATOM 832 C C . SER A 1 101 ? 13.288 4.804 -7.994 1.00 73.81 101 SER A C 1
ATOM 834 O O . SER A 1 101 ? 14.512 4.913 -8.008 1.00 73.81 101 SER A O 1
ATOM 836 N N . TYR A 1 102 ? 12.653 4.122 -7.038 1.00 70.69 102 TYR A N 1
ATOM 837 C CA . TYR A 1 102 ? 13.360 3.533 -5.900 1.00 70.69 102 TYR A CA 1
ATOM 838 C C . TYR A 1 102 ? 14.338 2.422 -6.299 1.00 70.69 102 TYR A C 1
ATOM 840 O O . TYR A 1 102 ? 15.447 2.307 -5.770 1.00 70.69 102 TYR A O 1
ATOM 848 N N . VAL A 1 103 ? 13.928 1.561 -7.228 1.00 67.25 103 VAL A N 1
ATOM 849 C CA . VAL A 1 103 ? 14.777 0.462 -7.683 1.00 67.25 103 VAL A CA 1
ATOM 850 C C . VAL A 1 103 ? 15.982 0.995 -8.466 1.00 67.25 103 VAL A C 1
ATOM 852 O O . VAL A 1 103 ? 17.072 0.440 -8.340 1.00 67.25 103 VAL A O 1
ATOM 855 N N . VAL A 1 104 ? 15.824 2.085 -9.223 1.00 61.91 104 VAL A N 1
ATOM 856 C CA . VAL A 1 104 ? 16.928 2.773 -9.912 1.00 61.91 104 VAL A CA 1
ATOM 857 C C . VAL A 1 104 ? 17.932 3.358 -8.915 1.00 61.91 104 VAL A C 1
ATOM 859 O O . VAL A 1 104 ? 19.136 3.217 -9.129 1.00 61.91 104 VAL A O 1
ATOM 862 N N . GLU A 1 105 ? 17.467 3.946 -7.809 1.00 63.56 105 GLU A N 1
ATOM 863 C CA . GLU A 1 105 ? 18.339 4.429 -6.725 1.00 63.56 105 GLU A CA 1
ATOM 864 C C . GLU A 1 105 ? 19.141 3.287 -6.072 1.00 63.56 105 GLU A C 1
ATOM 866 O O . GLU A 1 105 ? 20.279 3.476 -5.643 1.00 63.56 105 GLU A O 1
ATOM 871 N N . ASN A 1 106 ? 18.600 2.066 -6.086 1.00 61.19 106 ASN A N 1
ATOM 872 C CA . ASN A 1 106 ? 19.237 0.857 -5.573 1.00 61.19 106 ASN A CA 1
ATOM 873 C C . ASN A 1 106 ? 19.783 -0.016 -6.718 1.00 61.19 106 ASN A C 1
ATOM 875 O O . ASN A 1 106 ? 19.276 -1.105 -6.977 1.00 61.19 106 ASN A O 1
ATOM 879 N N . TYR A 1 107 ? 20.847 0.438 -7.392 1.00 49.00 107 TYR A N 1
ATOM 880 C CA . TYR A 1 107 ? 21.411 -0.133 -8.637 1.00 49.00 107 TYR A CA 1
ATOM 881 C C . TYR A 1 107 ? 21.505 -1.680 -8.707 1.00 49.00 107 TYR A C 1
ATOM 883 O O . TYR A 1 107 ? 21.260 -2.278 -9.757 1.00 49.00 107 TYR A O 1
ATOM 891 N N . ASN A 1 108 ? 21.808 -2.360 -7.592 1.00 53.44 108 ASN A N 1
ATOM 892 C CA . ASN A 1 108 ? 21.850 -3.831 -7.525 1.00 53.44 108 ASN A CA 1
ATOM 893 C C . ASN A 1 108 ? 20.460 -4.482 -7.682 1.00 53.44 108 ASN A C 1
ATOM 895 O O . ASN A 1 108 ? 20.328 -5.532 -8.318 1.00 53.44 108 ASN A O 1
ATOM 899 N N . ASN A 1 109 ? 19.421 -3.837 -7.153 1.00 55.00 109 ASN A N 1
ATOM 900 C CA . ASN A 1 109 ? 18.033 -4.267 -7.274 1.00 55.00 109 ASN A CA 1
ATOM 901 C C . ASN A 1 109 ? 17.489 -4.005 -8.680 1.00 55.00 109 ASN A C 1
ATOM 903 O O . ASN A 1 109 ? 16.694 -4.810 -9.149 1.00 55.00 109 ASN A O 1
ATOM 907 N N . LEU A 1 110 ? 17.956 -2.971 -9.394 1.00 53.62 110 LEU A N 1
ATOM 908 C CA . LEU A 1 110 ? 17.521 -2.686 -10.769 1.00 53.62 110 LEU A CA 1
ATOM 909 C C . LEU A 1 110 ? 17.845 -3.821 -11.730 1.00 53.62 110 LEU A C 1
ATOM 911 O O . LEU A 1 110 ? 16.966 -4.295 -12.445 1.00 53.62 110 LEU A O 1
ATOM 915 N N . LYS A 1 111 ? 19.085 -4.315 -11.712 1.00 50.53 111 LYS A N 1
ATOM 916 C CA . LYS A 1 111 ? 19.470 -5.449 -12.559 1.00 50.53 111 LYS A CA 1
ATOM 917 C C . LYS A 1 111 ? 18.652 -6.698 -12.217 1.00 50.53 111 LYS A C 1
ATOM 919 O O . LYS A 1 111 ? 18.204 -7.396 -13.119 1.00 50.53 111 LYS A O 1
ATOM 924 N N . CYS A 1 112 ? 18.422 -6.956 -10.930 1.00 55.50 112 CYS A N 1
ATOM 925 C CA . CYS A 1 112 ? 17.623 -8.085 -10.455 1.00 55.50 112 CYS A CA 1
ATOM 926 C C . CYS A 1 112 ? 16.144 -7.965 -10.863 1.00 55.50 112 CYS A C 1
ATOM 928 O O . CYS A 1 112 ? 15.575 -8.922 -11.378 1.00 55.50 112 CYS A O 1
ATOM 930 N N . LEU A 1 113 ? 15.546 -6.782 -10.703 1.00 59.12 113 LEU A N 1
ATOM 931 C CA . LEU A 1 113 ? 14.166 -6.480 -11.074 1.00 59.12 113 LEU A CA 1
ATOM 932 C C . LEU A 1 113 ? 13.972 -6.600 -12.580 1.00 59.12 113 LEU A C 1
ATOM 934 O O . LEU A 1 113 ? 13.047 -7.267 -13.014 1.00 59.12 113 LEU A O 1
ATOM 938 N N . VAL A 1 114 ? 14.858 -6.001 -13.377 1.00 57.00 114 VAL A N 1
ATOM 939 C CA . VAL A 1 114 ? 14.787 -6.073 -14.837 1.00 57.00 114 VAL A CA 1
ATOM 940 C C . VAL A 1 114 ? 14.967 -7.516 -15.302 1.00 57.00 114 VAL A C 1
ATOM 942 O O . VAL A 1 114 ? 14.193 -7.980 -16.129 1.00 57.00 114 VAL A O 1
ATOM 945 N N . LEU A 1 115 ? 15.899 -8.277 -14.717 1.00 53.00 115 LEU A N 1
ATOM 946 C CA . LEU A 1 115 ? 16.014 -9.709 -14.998 1.00 53.00 115 LEU A CA 1
ATOM 947 C C . LEU A 1 115 ? 14.743 -10.467 -14.585 1.00 53.00 115 LEU A C 1
ATOM 949 O O . LEU A 1 115 ? 14.258 -11.256 -15.380 1.00 53.00 115 LEU A O 1
ATOM 953 N N . LYS A 1 116 ? 14.136 -10.217 -13.420 1.00 57.81 116 LYS A N 1
ATOM 954 C CA . LYS A 1 116 ? 12.868 -10.857 -13.007 1.00 57.81 116 LYS A CA 1
ATOM 955 C C . LYS A 1 116 ? 11.688 -10.457 -13.897 1.00 57.81 116 LYS A C 1
ATOM 957 O O . LYS A 1 116 ? 10.894 -11.315 -14.261 1.00 57.81 116 LYS A O 1
ATOM 962 N N . LEU A 1 117 ? 11.600 -9.192 -14.295 1.00 55.62 117 LEU A N 1
ATOM 963 C CA . LEU A 1 117 ? 10.627 -8.669 -15.252 1.00 55.62 117 LEU A CA 1
ATOM 964 C C . LEU A 1 117 ? 10.883 -9.168 -16.673 1.00 55.62 117 LEU A C 1
ATOM 966 O O . LEU A 1 117 ? 9.992 -9.055 -17.491 1.00 55.62 117 LEU A O 1
ATOM 970 N N . ILE A 1 118 ? 12.065 -9.692 -17.000 1.00 50.91 118 ILE A N 1
ATOM 971 C CA . ILE A 1 118 ? 12.342 -10.343 -18.286 1.00 50.91 118 ILE A CA 1
ATOM 972 C C . ILE A 1 118 ? 12.087 -11.855 -18.166 1.00 50.91 118 ILE A C 1
ATOM 974 O O . ILE A 1 118 ? 11.410 -12.436 -19.001 1.00 50.91 118 ILE A O 1
ATOM 978 N N . TYR A 1 119 ? 12.550 -12.515 -17.105 1.00 47.50 119 TYR A N 1
ATOM 979 C CA . TYR A 1 119 ? 12.456 -13.970 -16.926 1.00 47.50 119 TYR A CA 1
ATOM 980 C C . TYR A 1 119 ? 11.094 -14.449 -16.404 1.00 47.50 119 TYR A C 1
ATOM 982 O O . TYR A 1 119 ? 10.573 -15.439 -16.909 1.00 47.50 119 TYR A O 1
ATOM 990 N N . GLY A 1 120 ? 10.463 -13.743 -15.461 1.00 47.47 120 GLY A N 1
ATOM 991 C CA . GLY A 1 120 ? 9.070 -13.998 -15.047 1.00 47.47 120 GLY A CA 1
ATOM 992 C C . GLY A 1 120 ? 8.063 -13.748 -16.178 1.00 47.47 120 GLY A C 1
ATOM 993 O O . GLY A 1 120 ? 6.950 -14.261 -16.178 1.00 47.47 120 GLY A O 1
ATOM 994 N N . VAL A 1 121 ? 8.513 -13.008 -17.185 1.00 46.62 121 VAL A N 1
ATOM 995 C CA . VAL A 1 121 ? 7.833 -12.644 -18.426 1.00 46.62 121 VAL A CA 1
ATOM 996 C C . VAL A 1 121 ? 7.972 -13.706 -19.521 1.00 46.62 121 VAL A C 1
ATOM 998 O O . VAL A 1 121 ? 7.062 -13.850 -20.339 1.00 46.62 121 VAL A O 1
ATOM 1001 N N . TYR A 1 122 ? 9.040 -14.514 -19.489 1.00 41.62 122 TYR A N 1
ATOM 1002 C CA . TYR A 1 122 ? 9.228 -15.666 -20.382 1.00 41.62 122 TYR A CA 1
ATOM 1003 C C . TYR A 1 122 ? 8.252 -16.825 -20.105 1.00 41.62 122 TYR A C 1
ATOM 1005 O O . TYR A 1 122 ? 8.130 -17.730 -20.928 1.00 41.62 122 TYR A O 1
ATOM 1013 N N . PHE A 1 123 ? 7.488 -16.780 -19.008 1.00 44.25 123 PHE A N 1
ATOM 1014 C CA . PHE A 1 123 ? 6.369 -17.691 -18.754 1.00 44.25 123 PHE A CA 1
ATOM 1015 C C . PHE A 1 123 ? 5.033 -17.024 -19.144 1.00 44.25 123 PHE A C 1
ATOM 1017 O O . PHE A 1 123 ? 4.287 -16.531 -18.306 1.00 44.25 123 PHE A O 1
ATOM 1024 N N . ASN A 1 124 ? 4.724 -17.004 -20.446 1.00 45.84 124 ASN A N 1
ATOM 1025 C CA . ASN A 1 124 ? 3.408 -16.717 -21.058 1.00 45.84 124 ASN A CA 1
ATOM 1026 C C . ASN A 1 124 ? 2.692 -15.366 -20.785 1.00 45.84 124 ASN A C 1
ATOM 1028 O O . ASN A 1 124 ? 1.738 -15.062 -21.502 1.00 45.84 124 ASN A O 1
ATOM 1032 N N . SER A 1 125 ? 3.090 -14.536 -19.814 1.00 52.91 125 SER A N 1
ATOM 1033 C CA . SER A 1 125 ? 2.312 -13.341 -19.428 1.00 52.91 125 SER A CA 1
ATOM 1034 C C . SER A 1 125 ? 2.719 -12.050 -20.148 1.00 52.91 125 SER A C 1
ATOM 1036 O O . SER A 1 125 ? 1.871 -11.189 -20.360 1.00 52.91 125 SER A O 1
ATOM 1038 N N . PHE A 1 126 ? 3.969 -11.900 -20.595 1.00 47.59 126 PHE A N 1
ATOM 1039 C CA . PHE A 1 126 ? 4.448 -10.620 -21.137 1.00 47.59 126 PHE A CA 1
ATOM 1040 C C . PHE A 1 126 ? 3.904 -10.257 -22.498 1.00 47.59 126 PHE A C 1
ATOM 1042 O O . PHE A 1 126 ? 3.580 -9.100 -22.724 1.00 47.59 126 PHE A O 1
ATOM 1049 N N . ILE A 1 127 ? 3.789 -11.232 -23.401 1.00 50.12 127 ILE A N 1
ATOM 1050 C CA . ILE A 1 127 ? 3.169 -11.001 -24.705 1.00 50.12 127 ILE A CA 1
ATOM 1051 C C . ILE A 1 127 ? 1.746 -10.487 -24.470 1.00 50.12 127 ILE A C 1
ATOM 1053 O O . ILE A 1 127 ? 1.387 -9.460 -25.030 1.00 50.12 127 ILE A O 1
ATOM 1057 N N . ASN A 1 128 ? 0.997 -11.094 -23.543 1.00 48.47 128 ASN A N 1
ATOM 1058 C CA . ASN A 1 128 ? -0.361 -10.676 -23.190 1.00 48.47 128 ASN A CA 1
ATOM 1059 C C . ASN A 1 128 ? -0.422 -9.312 -22.494 1.00 48.47 128 ASN A C 1
ATOM 1061 O O . ASN A 1 128 ? -1.325 -8.535 -22.776 1.00 48.47 128 ASN A O 1
ATOM 1065 N N . ILE A 1 129 ? 0.526 -9.005 -21.611 1.00 52.25 129 ILE A N 1
ATOM 1066 C CA . ILE A 1 129 ? 0.616 -7.725 -20.902 1.00 52.25 129 ILE A CA 1
ATOM 1067 C C . ILE A 1 129 ? 1.016 -6.591 -21.855 1.00 52.25 129 ILE A C 1
ATOM 1069 O O . ILE A 1 129 ? 0.431 -5.515 -21.824 1.00 52.25 129 ILE A O 1
ATOM 1073 N N . PHE A 1 130 ? 1.995 -6.819 -22.729 1.00 51.44 130 PHE A N 1
ATOM 1074 C CA . PHE A 1 130 ? 2.438 -5.830 -23.706 1.00 51.44 130 PHE A CA 1
ATOM 1075 C C . PHE A 1 130 ? 1.361 -5.623 -24.779 1.00 51.44 130 PHE A C 1
ATOM 1077 O O . PHE A 1 130 ? 1.029 -4.483 -25.094 1.00 51.44 130 PHE A O 1
ATOM 1084 N N . LEU A 1 131 ? 0.725 -6.702 -25.261 1.00 48.16 131 LEU A N 1
ATOM 1085 C CA . LEU A 1 131 ? -0.468 -6.616 -26.113 1.00 48.16 131 LEU A CA 1
ATOM 1086 C C . LEU A 1 131 ? -1.611 -5.892 -25.405 1.00 48.16 131 LEU A C 1
ATOM 1088 O O . LEU A 1 131 ? -2.242 -5.053 -26.032 1.00 48.16 131 LEU A O 1
ATOM 1092 N N . SER A 1 132 ? -1.874 -6.149 -24.120 1.00 49.62 132 SER A N 1
ATOM 1093 C CA . SER A 1 132 ? -2.941 -5.448 -23.402 1.00 49.62 132 SER A CA 1
ATOM 1094 C C . SER A 1 132 ? -2.619 -3.960 -23.247 1.00 49.62 132 SER A C 1
ATOM 1096 O O . SER A 1 132 ? -3.481 -3.138 -23.526 1.00 49.62 132 SER A O 1
ATOM 1098 N N . MET A 1 133 ? -1.387 -3.571 -22.910 1.00 54.28 133 MET A N 1
ATOM 1099 C CA . MET A 1 133 ? -0.991 -2.157 -22.849 1.00 54.28 133 MET A CA 1
ATOM 1100 C C . MET A 1 133 ? -1.130 -1.444 -24.198 1.00 54.28 133 MET A C 1
ATOM 1102 O O . MET A 1 133 ? -1.589 -0.302 -24.235 1.00 54.28 133 MET A O 1
ATOM 1106 N N . VAL A 1 134 ? -0.767 -2.120 -25.293 1.00 51.84 134 VAL A N 1
ATOM 1107 C CA . VAL A 1 134 ? -0.907 -1.600 -26.661 1.00 51.84 134 VAL A CA 1
ATOM 1108 C C . VAL A 1 134 ? -2.384 -1.489 -27.053 1.00 51.84 134 VAL A C 1
ATOM 1110 O O . VAL A 1 134 ? -2.805 -0.441 -27.535 1.00 51.84 134 VAL A O 1
ATOM 1113 N N . LEU A 1 135 ? -3.195 -2.516 -26.779 1.00 45.34 135 LEU A N 1
ATOM 1114 C CA . LEU A 1 135 ? -4.638 -2.522 -27.053 1.00 45.34 135 LEU A CA 1
ATOM 1115 C C . LEU A 1 135 ? -5.390 -1.435 -26.273 1.00 45.34 135 LEU A C 1
ATOM 1117 O O . LEU A 1 135 ? -6.354 -0.876 -26.787 1.00 45.34 135 LEU A O 1
ATOM 1121 N N . HIS A 1 136 ? -4.945 -1.119 -25.054 1.00 55.56 136 HIS A N 1
ATOM 1122 C CA . HIS A 1 136 ? -5.562 -0.102 -24.196 1.00 55.56 136 HIS A CA 1
ATOM 1123 C C . HIS A 1 136 ? -4.908 1.289 -24.340 1.00 55.56 136 HIS A C 1
ATOM 1125 O O . HIS A 1 136 ? -5.252 2.203 -23.594 1.00 55.56 136 HIS A O 1
ATOM 1131 N N . GLY A 1 137 ? -3.982 1.474 -25.293 1.00 54.22 137 GLY A N 1
ATOM 1132 C CA . GLY A 1 137 ? -3.407 2.782 -25.638 1.00 54.22 137 GLY A CA 1
ATOM 1133 C C . GLY A 1 137 ? -2.527 3.413 -24.554 1.00 54.22 137 GLY A C 1
ATOM 1134 O O . GLY A 1 137 ? -2.402 4.636 -24.496 1.00 54.22 137 GLY A O 1
ATOM 1135 N N . ASN A 1 138 ? -1.919 2.612 -23.674 1.00 63.59 138 ASN A N 1
ATOM 1136 C CA . ASN A 1 138 ? -1.174 3.121 -22.521 1.00 63.59 138 ASN A CA 1
ATOM 1137 C C . ASN A 1 138 ? 0.300 3.418 -22.864 1.00 63.59 138 ASN A C 1
ATOM 1139 O O . ASN A 1 138 ? 1.232 2.765 -22.387 1.00 63.59 138 ASN A O 1
ATOM 1143 N N . TYR A 1 139 ? 0.503 4.414 -23.733 1.00 64.50 139 TYR A N 1
ATOM 1144 C CA . TYR A 1 139 ? 1.812 4.778 -24.287 1.00 64.50 139 TYR A CA 1
ATOM 1145 C C . TYR A 1 139 ? 2.836 5.206 -23.230 1.00 64.50 139 TYR A C 1
ATOM 1147 O O . TYR A 1 139 ? 4.027 4.967 -23.415 1.00 64.50 139 TYR A O 1
ATOM 1155 N N . GLU A 1 140 ? 2.405 5.814 -22.124 1.00 62.69 140 GLU A N 1
ATOM 1156 C CA . GLU A 1 140 ? 3.315 6.286 -21.071 1.00 62.69 140 GLU A CA 1
ATOM 1157 C C . GLU A 1 140 ? 3.937 5.129 -20.281 1.00 62.69 140 GLU A C 1
ATOM 1159 O O . GLU A 1 140 ? 5.140 5.140 -20.021 1.00 62.69 140 GLU A O 1
ATOM 1164 N N . MET A 1 141 ? 3.174 4.070 -19.992 1.00 62.81 141 MET A N 1
ATOM 1165 C CA . MET A 1 141 ? 3.731 2.876 -19.345 1.00 62.81 141 MET A CA 1
ATOM 1166 C C . MET A 1 141 ? 4.714 2.141 -20.267 1.00 62.81 141 MET A C 1
ATOM 1168 O O . MET A 1 141 ? 5.775 1.698 -19.824 1.00 62.81 141 MET A O 1
ATOM 1172 N N . ILE A 1 142 ? 4.401 2.075 -21.566 1.00 61.91 142 ILE A N 1
ATOM 1173 C CA . ILE A 1 142 ? 5.296 1.507 -22.583 1.00 61.91 142 ILE A CA 1
ATOM 1174 C C . ILE A 1 142 ? 6.592 2.326 -22.668 1.00 61.91 142 ILE A C 1
ATOM 1176 O O . ILE A 1 142 ? 7.679 1.749 -22.654 1.00 61.91 142 ILE A O 1
ATOM 1180 N N . LYS A 1 143 ? 6.507 3.663 -22.698 1.00 64.75 143 LYS A N 1
ATOM 1181 C CA . LYS A 1 143 ? 7.685 4.545 -22.695 1.00 64.75 143 LYS A CA 1
ATOM 1182 C C . LYS A 1 143 ? 8.541 4.353 -21.445 1.00 64.75 143 LYS A C 1
ATOM 1184 O O . LYS A 1 143 ? 9.749 4.218 -21.592 1.00 64.75 143 LYS A O 1
ATOM 1189 N N . LEU A 1 144 ? 7.944 4.290 -20.253 1.00 63.44 144 LEU A N 1
ATOM 1190 C CA . LEU A 1 144 ? 8.673 4.068 -18.996 1.00 63.44 144 LEU A CA 1
ATOM 1191 C C . LEU A 1 144 ? 9.417 2.723 -18.993 1.00 63.44 144 LEU A C 1
ATOM 1193 O O . LEU A 1 144 ? 10.600 2.665 -18.652 1.00 63.44 144 LEU A O 1
ATOM 1197 N N . LEU A 1 145 ? 8.760 1.652 -19.452 1.00 59.88 145 LEU A N 1
ATOM 1198 C CA . LEU A 1 145 ? 9.388 0.337 -19.613 1.00 59.88 145 LEU A CA 1
ATOM 1199 C C . LEU A 1 145 ? 10.558 0.383 -20.607 1.00 59.88 145 LEU A C 1
ATOM 1201 O O . LEU A 1 145 ? 11.622 -0.172 -20.334 1.00 59.88 145 LEU A O 1
ATOM 1205 N N . LEU A 1 146 ? 10.397 1.071 -21.740 1.00 60.41 146 LEU A N 1
ATOM 1206 C CA . LEU A 1 146 ? 11.450 1.207 -22.751 1.00 60.41 146 LEU A CA 1
ATOM 1207 C C . LEU A 1 146 ? 12.603 2.120 -22.300 1.00 60.41 146 LEU A C 1
ATOM 1209 O O . LEU A 1 146 ? 13.754 1.841 -22.624 1.00 60.41 146 LEU A O 1
ATOM 1213 N N . GLN A 1 147 ? 12.336 3.169 -21.522 1.00 57.38 147 GLN A N 1
ATOM 1214 C CA . GLN A 1 147 ? 13.359 4.067 -20.973 1.00 57.38 147 GLN A CA 1
ATOM 1215 C C . GLN A 1 147 ? 14.251 3.371 -19.941 1.00 57.38 147 GLN A C 1
ATOM 1217 O O . GLN A 1 147 ? 15.455 3.613 -19.920 1.00 57.38 147 GLN A O 1
ATOM 1222 N N . SER A 1 148 ? 13.700 2.439 -19.155 1.00 49.75 148 SER A N 1
ATOM 1223 C CA . SER A 1 148 ? 14.487 1.589 -18.244 1.00 49.75 148 SER A CA 1
ATOM 1224 C C . SER A 1 148 ? 15.471 0.647 -18.967 1.00 49.75 148 SER A C 1
ATOM 1226 O O . SER A 1 148 ? 16.356 0.058 -18.346 1.00 49.75 148 SER A O 1
ATOM 1228 N N . LYS A 1 149 ? 15.335 0.519 -20.295 1.00 50.66 149 LYS A N 1
ATOM 1229 C CA . LYS A 1 149 ? 16.035 -0.436 -21.162 1.00 50.66 149 LYS A CA 1
ATOM 1230 C C . LYS A 1 149 ? 17.301 0.125 -21.824 1.00 50.66 149 LYS A C 1
ATOM 1232 O O . LYS A 1 149 ? 18.047 -0.653 -22.409 1.00 50.66 149 LYS A O 1
ATOM 1237 N N . SER A 1 150 ? 17.585 1.429 -21.725 1.00 44.12 150 SER A N 1
ATOM 1238 C CA . SER A 1 150 ? 18.724 2.080 -22.410 1.00 44.12 150 SER A 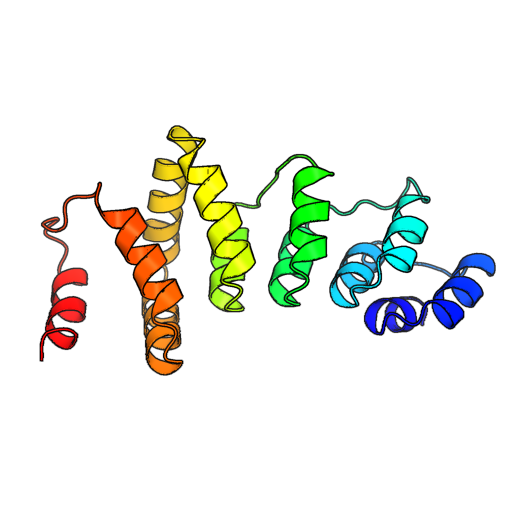CA 1
ATOM 1239 C C . SER A 1 150 ? 20.120 1.591 -21.978 1.00 44.12 150 SER A C 1
ATOM 1241 O O . SER A 1 150 ? 21.105 1.946 -22.619 1.00 44.12 150 SER A O 1
ATOM 1243 N N . ASN A 1 151 ? 20.210 0.724 -20.962 1.00 38.66 151 ASN A N 1
ATOM 1244 C CA . ASN A 1 151 ? 21.446 0.066 -20.515 1.00 38.66 151 ASN A CA 1
ATOM 1245 C C . ASN A 1 151 ? 21.570 -1.424 -20.916 1.00 38.66 151 ASN A C 1
ATOM 1247 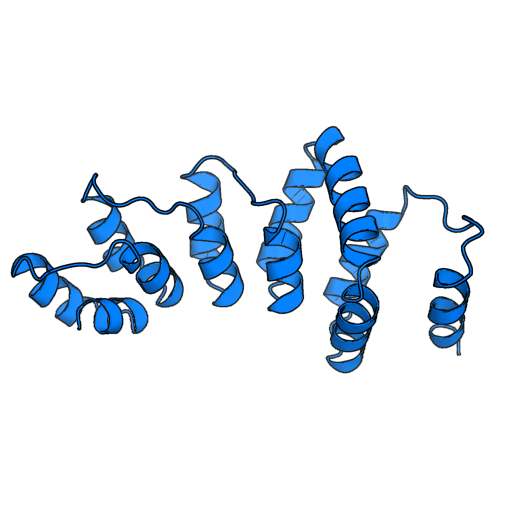O O . ASN A 1 151 ? 22.512 -2.082 -20.473 1.00 38.66 151 ASN A O 1
ATOM 1251 N N . ILE A 1 152 ? 20.649 -1.990 -21.710 1.00 40.72 152 ILE A N 1
ATOM 1252 C CA . ILE A 1 152 ? 20.694 -3.404 -22.136 1.00 40.72 152 ILE A CA 1
ATOM 1253 C C . ILE A 1 152 ? 20.737 -3.488 -23.665 1.00 40.72 152 ILE A C 1
ATOM 1255 O O . ILE A 1 152 ? 19.879 -2.941 -24.353 1.00 40.72 152 ILE A O 1
ATOM 1259 N N . ASP A 1 153 ? 21.752 -4.189 -24.172 1.00 36.72 153 ASP A N 1
ATOM 1260 C CA . ASP A 1 153 ? 22.039 -4.368 -25.596 1.00 36.72 153 ASP A CA 1
ATOM 1261 C C . ASP A 1 153 ? 20.840 -4.972 -26.352 1.00 36.72 153 ASP A C 1
ATOM 1263 O O . ASP A 1 153 ? 20.365 -6.071 -26.059 1.00 36.72 153 ASP A O 1
ATOM 1267 N N . ILE A 1 154 ? 20.337 -4.213 -27.326 1.00 40.91 154 ILE A N 1
ATOM 1268 C CA . ILE A 1 154 ? 19.124 -4.489 -28.112 1.00 40.91 154 ILE A CA 1
ATOM 1269 C C . ILE A 1 154 ? 19.409 -5.545 -29.199 1.00 40.91 154 ILE A C 1
ATOM 1271 O O . ILE A 1 154 ? 18.488 -6.053 -29.832 1.00 40.91 154 ILE A O 1
ATOM 1275 N N . ASN A 1 155 ? 20.679 -5.914 -29.391 1.00 40.34 155 ASN A N 1
ATOM 1276 C CA . ASN A 1 155 ? 21.121 -6.875 -30.398 1.00 40.34 155 ASN A CA 1
ATOM 1277 C C . ASN A 1 155 ? 21.316 -8.300 -29.860 1.00 40.34 155 ASN A C 1
ATOM 1279 O O . ASN A 1 155 ? 21.982 -9.106 -30.512 1.00 40.34 155 ASN A O 1
ATOM 1283 N N . MET A 1 156 ? 20.756 -8.653 -28.695 1.00 39.62 156 MET A N 1
ATOM 1284 C CA . MET A 1 156 ? 20.767 -10.061 -28.289 1.00 39.62 156 MET A CA 1
ATOM 1285 C C . MET A 1 156 ? 19.963 -10.908 -29.296 1.00 39.62 156 MET A C 1
ATOM 1287 O O . MET A 1 156 ? 18.830 -10.552 -29.623 1.00 39.62 156 MET A O 1
ATOM 1291 N N . PRO A 1 157 ? 20.530 -12.019 -29.801 1.00 37.72 157 PRO A N 1
ATOM 1292 C CA . PRO A 1 157 ? 20.069 -12.713 -31.008 1.00 37.72 157 PRO A CA 1
ATOM 1293 C C . PRO A 1 157 ? 18.783 -13.544 -30.836 1.00 37.72 157 PRO A C 1
ATOM 1295 O O . PRO A 1 157 ? 18.493 -14.401 -31.671 1.00 37.72 157 PRO A O 1
ATOM 1298 N N . ASP A 1 158 ? 17.976 -13.289 -29.806 1.00 42.00 158 ASP A N 1
ATOM 1299 C CA . ASP A 1 158 ? 16.777 -14.076 -29.531 1.00 42.00 158 ASP A CA 1
ATOM 1300 C C . ASP A 1 158 ? 15.534 -13.476 -30.212 1.00 42.00 158 ASP A C 1
ATOM 1302 O O . ASP A 1 158 ? 14.833 -12.586 -29.726 1.00 42.00 158 ASP A O 1
ATOM 1306 N N . THR A 1 159 ? 15.311 -14.047 -31.393 1.00 42.69 159 THR A N 1
ATOM 1307 C CA . THR A 1 159 ? 14.226 -14.065 -32.394 1.00 42.69 159 THR A CA 1
ATOM 1308 C C . THR A 1 159 ? 12.790 -13.602 -32.076 1.00 42.69 159 THR A C 1
ATOM 1310 O O . THR A 1 159 ? 11.979 -13.568 -32.996 1.00 42.69 159 THR A O 1
ATOM 1313 N N . ILE A 1 160 ? 12.421 -13.215 -30.855 1.00 39.94 160 ILE A N 1
ATOM 1314 C CA . ILE A 1 160 ? 11.043 -12.785 -30.519 1.00 39.94 160 ILE A CA 1
ATOM 1315 C C . ILE A 1 160 ? 10.944 -11.256 -30.387 1.00 39.94 160 ILE A C 1
ATOM 1317 O O . ILE A 1 160 ? 9.915 -10.663 -30.713 1.00 39.94 160 ILE A O 1
ATOM 1321 N N . LEU A 1 161 ? 12.038 -10.596 -29.993 1.00 39.97 161 LEU A N 1
ATOM 1322 C CA . LEU A 1 161 ? 12.118 -9.135 -29.878 1.00 39.97 161 LEU A CA 1
ATOM 1323 C C . LEU A 1 161 ? 12.203 -8.435 -31.242 1.00 39.97 161 LEU A C 1
ATOM 1325 O O . LEU A 1 161 ? 11.700 -7.327 -31.396 1.00 39.97 161 LEU A O 1
ATOM 1329 N N . SER A 1 162 ? 12.771 -9.100 -32.250 1.00 41.09 162 SER A N 1
ATOM 1330 C CA . SER A 1 162 ? 12.809 -8.589 -33.623 1.00 41.09 162 SER A CA 1
ATOM 1331 C C . SER A 1 162 ? 11.421 -8.564 -34.272 1.00 41.09 162 SER A C 1
ATOM 1333 O O . SER A 1 162 ? 11.099 -7.620 -34.986 1.00 41.09 162 SER A O 1
ATOM 1335 N N . ILE A 1 163 ? 10.566 -9.551 -33.986 1.00 38.09 163 ILE A N 1
ATOM 1336 C CA . ILE A 1 163 ? 9.242 -9.685 -34.615 1.00 38.09 163 ILE A CA 1
ATOM 1337 C C . ILE A 1 163 ? 8.248 -8.651 -34.065 1.00 38.09 163 ILE A C 1
ATOM 1339 O O . ILE A 1 163 ? 7.441 -8.116 -34.823 1.00 38.09 163 ILE A O 1
ATOM 1343 N N . SER A 1 164 ? 8.326 -8.307 -32.775 1.00 40.31 164 SER A N 1
ATOM 1344 C CA . SER A 1 164 ? 7.462 -7.274 -32.182 1.00 40.31 164 SER A CA 1
ATOM 1345 C C . SER A 1 164 ? 7.882 -5.847 -32.554 1.00 40.31 164 SER A C 1
ATOM 1347 O O . SER A 1 164 ? 7.019 -4.985 -32.701 1.00 40.31 164 SER A O 1
ATOM 1349 N N . LEU A 1 165 ? 9.178 -5.600 -32.785 1.00 39.22 165 LEU A N 1
ATOM 1350 C CA . LEU A 1 165 ? 9.674 -4.317 -33.299 1.00 39.22 165 LEU A CA 1
ATOM 1351 C C . LEU A 1 165 ? 9.319 -4.076 -34.775 1.00 39.22 165 LEU A C 1
ATOM 1353 O O . LEU A 1 165 ? 9.096 -2.930 -35.155 1.00 39.22 165 LEU A O 1
ATOM 1357 N N . ILE A 1 166 ? 9.208 -5.128 -35.595 1.00 39.91 166 ILE A N 1
ATOM 1358 C CA . ILE A 1 166 ? 8.819 -5.006 -37.014 1.00 39.91 166 ILE A CA 1
ATOM 1359 C C . ILE A 1 166 ? 7.376 -4.489 -37.172 1.00 39.91 166 ILE A C 1
ATOM 1361 O O . ILE A 1 166 ? 7.092 -3.781 -38.133 1.00 39.91 166 ILE A O 1
ATOM 1365 N N . PHE A 1 167 ? 6.484 -4.752 -36.212 1.00 37.00 167 PHE A N 1
ATOM 1366 C CA . PHE A 1 167 ? 5.110 -4.224 -36.228 1.00 37.00 167 PHE A CA 1
ATOM 1367 C C . PHE A 1 167 ? 4.976 -2.784 -35.704 1.00 37.00 167 PHE A C 1
ATOM 1369 O O . PHE A 1 167 ? 3.906 -2.200 -35.822 1.00 37.00 167 PHE A O 1
ATOM 1376 N N . LEU A 1 168 ? 6.038 -2.209 -35.130 1.00 38.50 168 LEU A N 1
ATOM 1377 C CA . LEU A 1 168 ? 6.054 -0.853 -34.563 1.00 38.50 168 LEU A CA 1
ATOM 1378 C C . LEU A 1 168 ? 6.736 0.187 -35.475 1.00 38.50 168 LEU A C 1
ATOM 1380 O O . LEU A 1 168 ? 6.813 1.355 -35.103 1.00 38.50 168 LEU A O 1
ATOM 1384 N N . LEU A 1 169 ? 7.234 -0.222 -36.648 1.00 33.97 169 LEU A N 1
ATOM 1385 C CA . LEU A 1 169 ? 7.928 0.641 -37.620 1.00 33.97 169 LEU A CA 1
ATOM 1386 C C . LEU A 1 169 ? 7.245 0.707 -39.004 1.00 33.97 169 LEU A C 1
ATOM 1388 O O . LEU A 1 169 ? 7.856 1.186 -39.960 1.00 33.97 169 LEU A O 1
ATOM 1392 N N . ILE A 1 170 ? 5.985 0.272 -39.109 1.00 35.59 170 ILE A N 1
ATOM 1393 C CA . ILE A 1 170 ? 5.085 0.491 -40.260 1.00 35.59 170 ILE A CA 1
ATOM 1394 C C . ILE A 1 170 ? 3.824 1.170 -39.732 1.00 35.59 170 ILE A C 1
ATOM 1396 O O . ILE A 1 170 ? 3.376 2.146 -40.372 1.00 35.59 170 ILE A O 1
#

Sequence (170 aa):
MIEYAAFYGSINIFKFLWLNNVQINTRIPNVAIAGGNYEIIHLIESKKTLNFDGCLDTAVKFHRNDLFTYLYETYDHQICDTTPFVCIEYYNIFAFSNILSYVVENYNNLKCLVLKLIYGVYFNSFINIFLSMVLHGNYEMIKLLLQSKSNIDINMPDTILSISLIFLLI

pLDDT: mean 73.86, std 21.46, range [33.97, 98.12]

Organism: NCBI:txid1144522

Foldseek 3Di:
DLLVCLQLVVVVVNVVCVVVVPDDDLCSLLSNLLNLHPVSNVSQVVDPVHDCPPSLLSNLLSVSLVVNVVCCVPVPNPCDLCSLVSNLVNVVVSSNVVNQVVCVVVVVSLVVSVVCV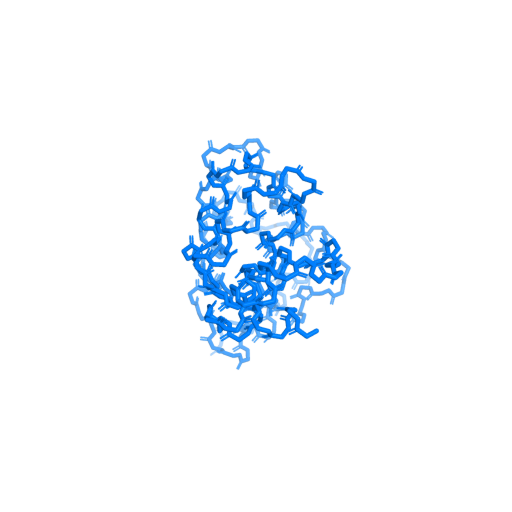VVVCVPPCVVVSVVVCVVVVVVVSVVVNVVSCPPPDQVPPDDPSVVVVVVVPD

InterPro domains:
  IPR020683 Domain of unknown function DUF3447 [PF11929] (21-96)
  IPR036770 Ankyrin repeat-containing domain superfamily [SSF48403] (2-158)